Protein AF-A0A7V6VPD9-F1 (afdb_monomer_lite)

Sequence (131 aa):
MDNATSTLTQSYRFTQDGQEFVQVNVFYPDLTLTMTTYMYLEGAEPSDDDILYELYYSVQESKYDSLQRHIEKSFSSLPDGLSQSPAYLQLANGKTERKYSWQSEGVMSEAFQELDAFVTRIATYSSIPSG

pLDDT: mean 75.98, std 13.19, range [31.23, 90.88]

Radius of gyration: 14.71 Å; chains: 1; bounding box: 31×44×37 Å

Foldseek 3Di:
DPPQPWWKWKWAWDDDPNFIKIWIWIQDSQQKIKIWIFGDDPPDDGDPVRTPDIDIFRFDPVLSVVLVVLCCVLPVPADADDPPANIKIWTGRPPDIGIHHDRDPPDPDVSNVVSVVSVVVRRVVRPPDPD

Structure (mmCIF, N/CA/C/O backbone):
data_AF-A0A7V6VPD9-F1
#
_entry.id   AF-A0A7V6VPD9-F1
#
loop_
_atom_site.group_PDB
_atom_site.id
_atom_site.type_symbol
_atom_site.label_atom_id
_atom_site.label_alt_id
_atom_site.label_comp_id
_atom_site.label_asym_id
_atom_site.label_entity_id
_atom_site.label_seq_id
_atom_site.pdbx_PDB_ins_code
_atom_site.Cartn_x
_atom_site.Cartn_y
_atom_site.Cartn_z
_atom_site.occupancy
_atom_site.B_iso_or_equiv
_atom_site.auth_seq_id
_atom_site.auth_comp_id
_atom_site.auth_asym_id
_atom_site.auth_atom_id
_atom_site.pdbx_PDB_model_num
ATOM 1 N N . MET A 1 1 ? -11.912 9.050 19.989 1.00 43.66 1 MET A N 1
ATOM 2 C CA . MET A 1 1 ? -12.082 9.324 18.551 1.00 43.66 1 MET A CA 1
ATOM 3 C C . MET A 1 1 ? -12.746 8.092 17.989 1.00 43.66 1 MET A C 1
ATOM 5 O O . MET A 1 1 ? -12.275 7.011 18.315 1.00 43.66 1 MET A O 1
ATOM 9 N N . ASP A 1 2 ? -13.856 8.232 17.269 1.00 42.62 2 ASP A N 1
ATOM 10 C CA . ASP A 1 2 ? -14.420 7.100 16.535 1.00 42.62 2 ASP A CA 1
ATOM 11 C C . ASP A 1 2 ? -13.363 6.661 15.516 1.00 42.62 2 ASP A C 1
ATOM 13 O O . ASP A 1 2 ? -13.051 7.418 14.595 1.00 42.62 2 ASP A O 1
ATOM 17 N N . ASN A 1 3 ? -12.762 5.486 15.724 1.00 51.31 3 ASN A N 1
ATOM 18 C CA . ASN A 1 3 ? -11.883 4.828 14.756 1.00 51.31 3 ASN A CA 1
ATOM 19 C C . ASN A 1 3 ? -12.763 4.303 13.616 1.00 51.31 3 ASN A C 1
ATOM 21 O O . ASN A 1 3 ? -12.964 3.106 13.456 1.00 51.31 3 ASN A O 1
ATOM 25 N N . ALA A 1 4 ? -13.376 5.207 12.853 1.00 58.38 4 ALA A N 1
ATOM 26 C CA . ALA A 1 4 ? -13.932 4.818 11.572 1.00 58.38 4 ALA A CA 1
ATOM 27 C C . ALA A 1 4 ? -12.753 4.337 10.726 1.00 58.38 4 ALA A C 1
ATOM 29 O O . ALA A 1 4 ? -11.838 5.122 10.464 1.00 58.38 4 ALA A O 1
ATOM 30 N N . THR A 1 5 ? -12.756 3.056 10.360 1.00 68.06 5 THR A N 1
ATOM 31 C CA . THR A 1 5 ? -11.709 2.450 9.542 1.00 68.06 5 THR A CA 1
ATOM 32 C C . THR A 1 5 ? -11.523 3.301 8.290 1.00 68.06 5 THR A C 1
ATOM 34 O O . THR A 1 5 ? -12.446 3.471 7.491 1.00 68.06 5 THR A O 1
ATOM 37 N N . SER A 1 6 ? -10.354 3.919 8.160 1.00 81.06 6 SER A N 1
ATOM 38 C CA . SER A 1 6 ? -10.033 4.785 7.031 1.00 81.06 6 SER A CA 1
ATOM 39 C C . SER A 1 6 ? -9.583 3.975 5.825 1.00 81.06 6 SER A C 1
ATOM 41 O O . SER A 1 6 ? -8.932 2.939 5.962 1.00 81.06 6 SER A O 1
ATOM 43 N N . THR A 1 7 ? -9.847 4.487 4.628 1.00 88.06 7 THR A N 1
ATOM 44 C CA . THR A 1 7 ? -9.118 4.008 3.458 1.00 88.06 7 THR A CA 1
ATOM 45 C C . THR A 1 7 ? -7.671 4.469 3.582 1.00 88.06 7 THR A C 1
ATOM 47 O O . THR A 1 7 ? -7.411 5.658 3.791 1.00 88.06 7 THR A O 1
ATOM 50 N N . LEU A 1 8 ? -6.735 3.532 3.475 1.00 88.75 8 LEU A N 1
ATOM 51 C CA . LEU A 1 8 ? -5.306 3.819 3.431 1.00 88.75 8 LEU A CA 1
ATOM 52 C C . LEU A 1 8 ? -4.754 3.336 2.095 1.00 88.75 8 LEU A C 1
ATOM 54 O O . LEU A 1 8 ? -4.788 2.142 1.818 1.00 88.75 8 LEU A O 1
ATOM 58 N N . THR A 1 9 ? -4.211 4.257 1.308 1.00 89.00 9 THR A N 1
ATOM 59 C CA . THR A 1 9 ? -3.554 3.952 0.036 1.00 89.00 9 THR A CA 1
ATOM 60 C C . THR A 1 9 ? -2.068 4.239 0.166 1.00 89.00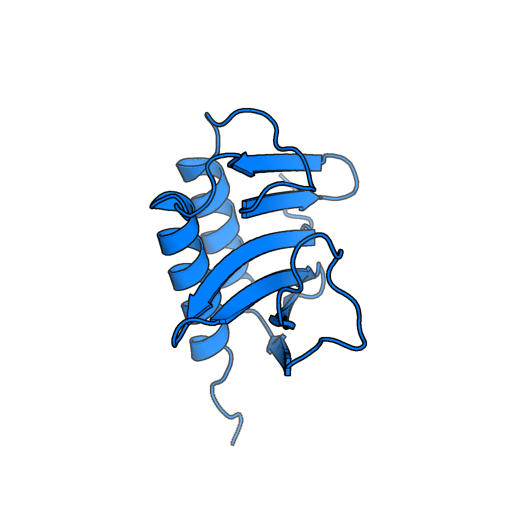 9 THR A C 1
ATOM 62 O O . THR A 1 9 ? -1.683 5.351 0.517 1.00 89.00 9 THR A O 1
ATOM 65 N N . GLN A 1 10 ? -1.224 3.262 -0.134 1.00 86.69 10 GLN A N 1
ATOM 66 C CA . GLN A 1 10 ? 0.218 3.432 -0.273 1.00 86.69 10 GLN A CA 1
ATOM 67 C C . GLN A 1 10 ? 0.596 3.026 -1.692 1.00 86.69 10 GLN A C 1
ATOM 69 O O . GLN A 1 10 ? 0.210 1.956 -2.141 1.00 86.69 10 GLN A O 1
ATOM 74 N N . SER A 1 11 ? 1.376 3.841 -2.388 1.00 86.06 11 SER A N 1
ATOM 75 C CA . SER A 1 11 ? 1.989 3.451 -3.653 1.00 86.06 11 SER A CA 1
ATOM 76 C C . SER A 1 11 ? 3.461 3.810 -3.670 1.00 86.06 11 SER A C 1
ATOM 78 O O . SER A 1 11 ? 3.860 4.815 -3.077 1.00 86.06 11 SER A O 1
ATOM 80 N N . TYR A 1 12 ? 4.276 2.981 -4.307 1.00 83.06 12 TYR A N 1
ATOM 81 C CA . TYR A 1 12 ? 5.698 3.253 -4.457 1.00 83.06 12 TYR A CA 1
ATOM 82 C C . TYR A 1 12 ? 6.278 2.562 -5.687 1.00 83.06 12 TYR A C 1
ATOM 84 O O . TYR A 1 12 ? 5.811 1.502 -6.109 1.00 83.06 12 TYR A O 1
ATOM 92 N N . ARG A 1 13 ? 7.319 3.179 -6.246 1.00 83.62 13 ARG A N 1
ATOM 93 C CA . ARG A 1 13 ? 8.148 2.616 -7.309 1.00 83.62 13 ARG A CA 1
ATOM 94 C C . ARG A 1 13 ? 9.319 1.851 -6.713 1.00 83.62 13 ARG A C 1
ATOM 96 O O . ARG A 1 13 ? 9.960 2.332 -5.778 1.00 83.62 13 A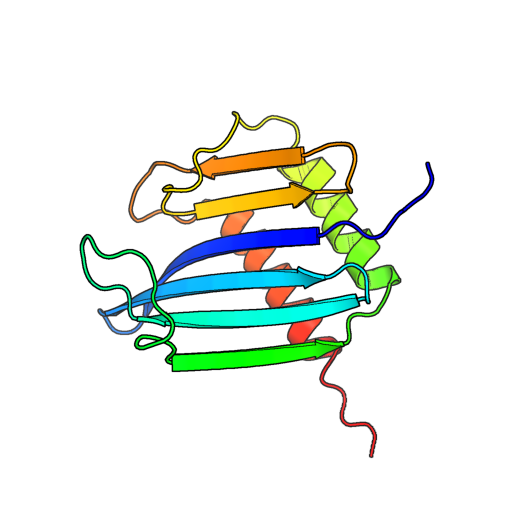RG A O 1
ATOM 103 N N . PHE A 1 14 ? 9.617 0.687 -7.270 1.00 80.75 14 PHE A N 1
ATOM 104 C CA . PHE A 1 14 ? 10.779 -0.107 -6.887 1.00 80.75 14 PHE A CA 1
ATOM 105 C C . PHE A 1 14 ? 11.385 -0.803 -8.104 1.00 80.75 14 PHE A C 1
ATOM 107 O O . PHE A 1 14 ? 10.720 -0.996 -9.120 1.00 80.75 14 PHE A O 1
ATOM 114 N N . THR A 1 15 ? 12.659 -1.177 -7.998 1.00 82.81 15 THR A N 1
ATOM 115 C CA . THR A 1 15 ? 13.382 -1.895 -9.051 1.00 82.81 15 THR A CA 1
ATOM 116 C C . THR A 1 15 ? 13.682 -3.315 -8.590 1.00 82.81 15 THR A C 1
ATOM 118 O O . THR A 1 15 ? 14.232 -3.510 -7.507 1.00 82.81 15 THR A O 1
ATOM 121 N N . GLN A 1 16 ? 13.374 -4.302 -9.425 1.00 79.56 16 GLN A N 1
ATOM 122 C CA . GLN A 1 16 ? 13.719 -5.704 -9.206 1.00 79.56 16 GLN A CA 1
ATOM 123 C C . GLN A 1 16 ? 14.275 -6.291 -10.508 1.00 79.56 16 GLN A C 1
ATOM 125 O O . GLN A 1 16 ? 13.713 -6.083 -11.577 1.00 79.56 16 GLN A O 1
ATOM 130 N N . ASP A 1 17 ? 15.425 -6.967 -10.436 1.00 85.31 17 ASP A N 1
ATOM 131 C CA . ASP A 1 17 ? 16.096 -7.591 -11.592 1.00 85.31 17 ASP A CA 1
ATOM 132 C C . ASP A 1 17 ? 16.321 -6.649 -12.800 1.00 85.31 17 ASP A C 1
ATOM 134 O O . ASP A 1 17 ? 16.326 -7.066 -13.956 1.00 85.31 17 ASP A O 1
ATOM 138 N N . GLY A 1 18 ? 16.532 -5.353 -12.531 1.00 82.88 18 GLY A N 1
ATOM 139 C CA . GLY A 1 18 ? 16.740 -4.324 -13.559 1.00 82.88 18 GLY A CA 1
ATOM 140 C C . GLY A 1 18 ? 15.459 -3.820 -14.233 1.00 82.88 18 GLY A C 1
ATOM 141 O O . GLY A 1 18 ? 15.551 -3.041 -15.178 1.00 82.88 18 GLY A O 1
ATOM 142 N N . GLN A 1 19 ? 14.288 -4.239 -13.753 1.00 84.44 19 GLN A N 1
ATOM 143 C CA . GLN A 1 19 ? 12.978 -3.758 -14.189 1.00 84.44 19 GLN A CA 1
ATOM 144 C C . GLN A 1 19 ? 12.343 -2.886 -13.106 1.00 84.44 19 GLN A C 1
ATOM 146 O O . GLN A 1 19 ? 12.534 -3.130 -11.914 1.00 84.44 19 GLN A O 1
ATOM 151 N N . GLU A 1 20 ? 11.603 -1.862 -13.520 1.00 85.19 20 GLU A N 1
ATOM 152 C CA . GLU A 1 20 ? 10.868 -0.980 -12.618 1.00 85.19 20 GLU A CA 1
ATOM 153 C C . GLU A 1 20 ? 9.408 -1.417 -12.489 1.00 85.19 20 GLU A C 1
ATOM 155 O O . GLU A 1 20 ? 8.758 -1.815 -13.457 1.00 85.19 20 GLU A O 1
ATOM 160 N N . PHE A 1 21 ? 8.884 -1.297 -11.277 1.00 85.94 21 PHE A N 1
ATOM 161 C CA . PHE A 1 21 ? 7.528 -1.682 -10.919 1.00 85.94 21 PHE A CA 1
ATOM 162 C C . PHE A 1 21 ? 6.882 -0.594 -10.073 1.00 85.94 21 PHE A C 1
ATOM 164 O O . PHE A 1 21 ? 7.564 0.186 -9.402 1.00 85.94 21 PHE A O 1
ATOM 171 N N . VAL A 1 22 ? 5.554 -0.584 -10.064 1.00 87.50 22 VAL A N 1
ATOM 172 C CA . VAL A 1 22 ? 4.750 0.196 -9.123 1.00 87.50 22 VAL A CA 1
ATOM 173 C C . VAL A 1 22 ? 3.940 -0.775 -8.285 1.00 87.50 22 VAL A C 1
ATOM 175 O O . VAL A 1 22 ? 3.217 -1.595 -8.840 1.00 87.50 22 VAL A O 1
ATOM 178 N N . GLN A 1 23 ? 4.022 -0.684 -6.961 1.00 87.31 23 GLN A N 1
ATOM 179 C CA . GLN A 1 23 ? 3.074 -1.374 -6.088 1.00 87.31 23 GLN A CA 1
ATOM 180 C C . GLN A 1 23 ? 2.070 -0.378 -5.532 1.00 87.31 23 GLN A C 1
ATOM 182 O O . GLN A 1 23 ? 2.455 0.712 -5.109 1.00 87.31 23 GLN A O 1
ATOM 187 N N . VAL A 1 24 ? 0.797 -0.763 -5.513 1.00 89.06 24 VAL A N 1
ATOM 188 C CA . VAL A 1 24 ? -0.303 -0.023 -4.900 1.00 89.06 24 VAL A CA 1
ATOM 189 C C . VAL A 1 24 ? -0.968 -0.925 -3.864 1.00 89.06 24 VAL A C 1
ATOM 191 O O . VAL A 1 24 ? -1.542 -1.958 -4.191 1.00 89.06 24 VAL A O 1
ATOM 194 N N . ASN A 1 25 ? -0.886 -0.521 -2.602 1.00 89.44 25 ASN A N 1
ATOM 195 C CA . ASN A 1 25 ? -1.515 -1.176 -1.466 1.00 89.44 25 ASN A CA 1
ATOM 196 C C . ASN A 1 25 ? -2.730 -0.346 -1.036 1.00 89.44 25 ASN A C 1
ATOM 198 O O . ASN A 1 25 ? -2.577 0.826 -0.687 1.00 89.44 25 ASN A O 1
ATOM 202 N N . VAL A 1 26 ? -3.920 -0.944 -1.018 1.00 90.44 26 VAL A N 1
ATOM 203 C CA . VAL A 1 26 ? -5.160 -0.294 -0.572 1.00 90.44 26 VAL A CA 1
ATOM 204 C C . VAL A 1 26 ? -5.760 -1.079 0.585 1.00 90.44 26 VAL A C 1
ATOM 206 O O . VAL A 1 26 ? -6.183 -2.220 0.416 1.00 90.44 26 VAL A O 1
ATOM 209 N N . PHE A 1 27 ? -5.821 -0.462 1.762 1.00 89.94 27 PHE A N 1
ATOM 210 C CA . PHE A 1 27 ? -6.620 -0.948 2.882 1.00 89.94 27 PHE A CA 1
ATOM 211 C C . PHE A 1 27 ? -7.995 -0.296 2.834 1.00 89.94 27 PHE A C 1
ATOM 213 O O . PHE A 1 27 ? -8.111 0.930 2.893 1.00 89.94 27 PHE A O 1
ATOM 220 N N . TYR A 1 28 ? -9.028 -1.121 2.768 1.00 89.75 28 TYR A N 1
ATOM 221 C CA . TYR A 1 28 ? -10.417 -0.707 2.747 1.00 89.75 28 TYR A CA 1
ATOM 222 C C . TYR A 1 28 ? -11.020 -0.677 4.160 1.00 89.75 28 TYR A C 1
ATOM 224 O O . TYR A 1 28 ? -10.561 -1.390 5.060 1.00 89.75 28 TYR A O 1
ATOM 232 N N . PRO A 1 29 ? -12.087 0.117 4.374 1.00 87.62 29 PRO A N 1
ATOM 233 C CA . PRO A 1 29 ? -12.771 0.193 5.663 1.00 87.62 29 PRO A CA 1
ATOM 234 C C . PRO A 1 29 ? -13.349 -1.134 6.177 1.00 87.62 29 PRO A C 1
ATOM 236 O O . PRO A 1 29 ? -13.583 -1.280 7.374 1.00 87.62 29 PRO A O 1
ATOM 239 N N . ASP A 1 30 ? -13.580 -2.096 5.284 1.00 88.94 30 ASP A N 1
ATOM 240 C CA . ASP A 1 30 ? -14.050 -3.448 5.603 1.00 88.94 30 ASP A CA 1
ATOM 241 C C . ASP A 1 30 ? -12.924 -4.395 6.062 1.00 88.94 30 ASP A C 1
ATOM 243 O O . ASP A 1 30 ? -13.151 -5.593 6.216 1.00 88.94 30 ASP A O 1
ATOM 247 N N . LEU A 1 31 ? -11.727 -3.848 6.316 1.00 87.94 31 LEU A N 1
ATOM 248 C CA . LEU A 1 31 ? -10.511 -4.566 6.696 1.00 87.94 31 LEU A CA 1
ATOM 249 C C . LEU A 1 31 ? -9.964 -5.487 5.595 1.00 87.94 31 LEU A C 1
ATOM 251 O O . LEU A 1 31 ? -9.244 -6.442 5.885 1.00 87.94 31 LEU A O 1
ATOM 255 N N . THR A 1 32 ? -10.240 -5.187 4.330 1.00 89.44 32 THR A N 1
ATOM 256 C CA . THR A 1 32 ? -9.570 -5.830 3.195 1.00 89.44 32 THR A CA 1
ATOM 257 C C . THR A 1 32 ? -8.316 -5.049 2.804 1.00 89.44 32 THR A C 1
ATOM 259 O O . THR A 1 32 ? -8.368 -3.835 2.636 1.00 89.44 32 THR A O 1
ATOM 262 N N . LEU A 1 33 ? -7.187 -5.733 2.624 1.00 89.44 33 LEU A N 1
ATOM 263 C CA . LEU A 1 33 ? -5.987 -5.205 1.974 1.00 89.44 33 LEU A CA 1
ATOM 264 C C . LEU A 1 33 ? -5.895 -5.779 0.561 1.00 89.44 33 LEU A C 1
ATOM 266 O O . LEU A 1 33 ? -5.855 -6.997 0.399 1.00 89.44 33 LEU A O 1
ATOM 270 N N . THR A 1 34 ? -5.815 -4.905 -0.436 1.00 90.88 34 THR A N 1
ATOM 271 C CA . THR A 1 34 ? -5.438 -5.261 -1.810 1.00 90.88 34 THR A CA 1
ATOM 272 C C . THR A 1 34 ? -4.018 -4.786 -2.080 1.00 90.88 34 THR A C 1
ATOM 274 O O . THR A 1 34 ? -3.688 -3.645 -1.764 1.00 90.88 34 THR A O 1
ATOM 277 N N . MET A 1 35 ? -3.177 -5.656 -2.631 1.00 90.12 35 MET A N 1
ATOM 278 C CA . MET A 1 35 ? -1.828 -5.325 -3.088 1.00 90.12 35 MET A CA 1
ATOM 279 C C . MET A 1 35 ? -1.749 -5.615 -4.582 1.00 90.12 35 MET A C 1
ATOM 281 O O . MET A 1 35 ? -1.809 -6.778 -4.985 1.00 90.12 35 MET A O 1
ATOM 285 N N . THR A 1 36 ? -1.614 -4.565 -5.384 1.00 90.75 36 THR A N 1
ATOM 286 C CA . THR A 1 36 ? -1.530 -4.661 -6.842 1.00 90.75 36 THR A CA 1
ATOM 287 C C . THR A 1 36 ? -0.155 -4.209 -7.302 1.00 90.75 36 THR A C 1
ATOM 289 O O . THR A 1 36 ? 0.294 -3.115 -6.956 1.00 90.75 36 THR A O 1
ATOM 292 N N . THR A 1 37 ? 0.525 -5.047 -8.077 1.00 90.00 37 THR A N 1
ATOM 293 C CA . THR A 1 37 ? 1.836 -4.746 -8.655 1.00 90.00 37 THR A CA 1
ATOM 294 C C . THR A 1 37 ? 1.699 -4.581 -10.159 1.00 90.00 37 THR A C 1
ATOM 296 O O . THR A 1 37 ? 1.254 -5.497 -10.850 1.00 90.00 37 THR A O 1
ATOM 299 N N . TYR A 1 38 ? 2.138 -3.432 -10.655 1.00 90.31 38 TYR A N 1
ATOM 300 C CA . TYR A 1 38 ? 2.158 -3.063 -12.063 1.00 90.31 38 TYR A CA 1
ATOM 301 C C . TYR A 1 38 ? 3.592 -3.051 -12.578 1.00 90.31 38 TYR A C 1
ATOM 303 O O . TYR A 1 38 ? 4.516 -2.649 -11.860 1.00 90.31 38 TYR A O 1
ATOM 311 N N . MET A 1 39 ? 3.779 -3.421 -13.840 1.00 87.31 39 MET A N 1
ATOM 312 C CA . MET A 1 39 ? 5.009 -3.084 -14.552 1.00 87.31 39 MET A CA 1
ATOM 313 C C . MET A 1 39 ? 5.047 -1.568 -14.784 1.00 87.31 39 MET A C 1
ATOM 315 O O . MET A 1 39 ? 4.073 -0.991 -15.263 1.00 87.31 39 MET A O 1
ATOM 319 N N . TYR A 1 40 ? 6.149 -0.900 -14.433 1.00 81.56 40 TYR A N 1
ATOM 320 C CA . TYR A 1 40 ? 6.281 0.525 -14.721 1.00 81.56 40 TYR A CA 1
ATOM 321 C C . TYR A 1 40 ? 6.739 0.715 -16.168 1.00 81.56 40 TYR A C 1
ATOM 323 O O . TYR A 1 40 ? 7.817 0.267 -16.560 1.00 81.56 40 TYR A O 1
ATOM 331 N N . LEU A 1 41 ? 5.916 1.401 -16.957 1.00 76.19 41 LEU A N 1
ATOM 332 C CA . LEU A 1 41 ? 6.267 1.868 -18.292 1.00 76.19 41 LEU A CA 1
ATOM 333 C C . LEU A 1 41 ? 6.590 3.362 -18.199 1.00 76.19 41 LEU A C 1
ATOM 335 O O . LEU A 1 41 ? 5.764 4.154 -17.749 1.00 76.19 41 LEU A O 1
ATOM 339 N N . GLU A 1 42 ? 7.810 3.744 -18.583 1.00 71.75 42 GLU A N 1
ATOM 340 C CA . GLU A 1 42 ? 8.321 5.111 -18.427 1.00 71.75 42 GLU A CA 1
ATOM 341 C C . GLU A 1 42 ? 7.347 6.154 -19.007 1.00 71.75 42 GLU A C 1
ATOM 343 O O . GLU A 1 42 ? 7.043 6.157 -20.201 1.00 71.75 42 GLU A O 1
ATOM 348 N N . GLY A 1 43 ? 6.849 7.048 -18.145 1.00 65.62 43 GLY A N 1
ATOM 349 C CA . GLY A 1 43 ? 5.931 8.124 -18.531 1.00 65.62 43 GLY A CA 1
ATOM 350 C C . GLY A 1 43 ? 4.457 7.722 -18.670 1.00 65.62 43 GLY A C 1
ATOM 351 O O . GLY A 1 43 ? 3.644 8.587 -18.997 1.00 65.62 43 GLY A O 1
ATOM 352 N N . ALA A 1 44 ? 4.095 6.464 -18.399 1.00 67.25 44 ALA A N 1
ATOM 353 C CA . ALA A 1 44 ? 2.710 6.004 -18.344 1.00 67.25 44 ALA A CA 1
ATOM 354 C C . ALA A 1 44 ? 2.197 5.940 -16.895 1.00 67.25 44 ALA A C 1
ATOM 356 O O . ALA A 1 44 ? 2.929 5.588 -15.966 1.00 67.25 44 ALA A O 1
ATOM 357 N N . GLU A 1 45 ? 0.923 6.285 -16.696 1.00 69.50 45 GLU A N 1
ATOM 358 C CA . GLU A 1 45 ? 0.231 5.949 -15.450 1.00 69.50 45 GLU A CA 1
ATOM 359 C C . GLU A 1 45 ? -0.013 4.431 -15.402 1.00 69.50 45 GLU A C 1
ATOM 361 O O . GLU A 1 45 ? -0.265 3.837 -16.453 1.00 69.50 45 GLU A O 1
ATOM 366 N N . PRO A 1 46 ? 0.055 3.794 -14.217 1.00 73.88 46 PRO A N 1
ATOM 367 C CA . PRO A 1 46 ? -0.278 2.381 -14.077 1.00 73.88 46 PRO A CA 1
ATOM 368 C C . PRO A 1 46 ? -1.679 2.099 -14.627 1.00 73.88 46 PRO A C 1
ATOM 370 O O . PRO A 1 46 ? -2.631 2.798 -14.271 1.00 73.88 46 PRO A O 1
ATOM 373 N N . SER A 1 47 ? -1.801 1.084 -15.480 1.00 79.06 47 SER A N 1
ATOM 374 C CA . SER A 1 47 ? -3.072 0.675 -16.075 1.00 79.06 47 SER A CA 1
ATOM 375 C C . SER A 1 47 ? -3.419 -0.767 -15.707 1.00 79.06 47 SER A C 1
ATOM 377 O O . SER A 1 47 ? -2.533 -1.563 -15.395 1.00 79.06 47 SER A O 1
ATOM 379 N N . ASP A 1 48 ? -4.705 -1.119 -15.758 1.00 82.25 48 ASP A N 1
ATOM 380 C CA . ASP A 1 48 ? -5.162 -2.484 -15.459 1.00 82.25 48 ASP A CA 1
ATOM 381 C C . ASP A 1 48 ? -4.570 -3.531 -16.426 1.00 82.25 48 ASP A C 1
ATOM 383 O O . ASP A 1 48 ? -4.419 -4.695 -16.057 1.00 82.25 48 ASP A O 1
ATOM 387 N N . ASP A 1 49 ? -4.168 -3.115 -17.633 1.00 82.44 49 ASP A N 1
ATOM 388 C CA . ASP A 1 49 ? -3.509 -3.976 -18.622 1.00 82.44 49 ASP A CA 1
ATOM 389 C C . ASP A 1 49 ? -2.059 -4.341 -18.224 1.00 82.44 49 ASP A C 1
ATOM 391 O O . ASP A 1 49 ? -1.503 -5.310 -18.743 1.00 82.44 49 ASP A O 1
ATOM 395 N N . ASP A 1 50 ? -1.457 -3.605 -17.280 1.00 85.12 50 ASP A N 1
ATOM 396 C CA . ASP A 1 50 ? -0.070 -3.779 -16.818 1.00 85.12 50 ASP A CA 1
ATOM 397 C C . ASP A 1 50 ? 0.038 -4.523 -15.472 1.00 85.12 50 ASP A C 1
ATOM 399 O O . ASP A 1 50 ? 1.128 -4.606 -14.887 1.00 85.12 50 ASP A O 1
ATOM 403 N N . ILE A 1 51 ? -1.077 -5.052 -14.951 1.00 88.44 51 ILE A N 1
ATOM 404 C CA . ILE A 1 51 ? -1.108 -5.790 -13.682 1.00 88.44 51 ILE A CA 1
ATOM 405 C C . ILE A 1 51 ? -0.337 -7.105 -13.827 1.00 88.44 51 ILE A C 1
ATOM 407 O O . ILE A 1 51 ? -0.677 -7.978 -14.625 1.00 88.44 51 ILE A O 1
ATOM 411 N N . LEU A 1 52 ? 0.680 -7.278 -12.986 1.00 88.44 52 LEU A N 1
ATOM 412 C CA . LEU A 1 52 ? 1.434 -8.525 -12.864 1.00 88.44 52 LEU A CA 1
ATOM 413 C C . LEU A 1 52 ? 0.836 -9.431 -11.793 1.00 88.44 52 LEU A C 1
ATOM 415 O O . LEU A 1 52 ? 0.700 -10.638 -11.991 1.00 88.44 52 LEU A O 1
ATOM 419 N N . TYR A 1 53 ? 0.488 -8.835 -10.653 1.00 83.00 53 TYR A N 1
ATOM 420 C CA . TYR A 1 53 ? -0.080 -9.529 -9.507 1.00 83.00 53 TYR A CA 1
ATOM 421 C C . TYR A 1 53 ? -1.120 -8.649 -8.832 1.00 83.00 53 TYR A C 1
ATOM 423 O O . TYR A 1 53 ? -0.915 -7.448 -8.666 1.00 83.00 53 TYR A O 1
ATOM 431 N N . GLU A 1 54 ? -2.198 -9.277 -8.381 1.00 90.38 54 GLU A N 1
ATOM 432 C CA . GLU A 1 54 ? -3.189 -8.668 -7.506 1.00 90.38 54 GLU A CA 1
ATOM 433 C C . GLU A 1 54 ? -3.516 -9.662 -6.392 1.00 90.38 54 GLU A C 1
ATOM 435 O O . GLU A 1 54 ? -3.870 -10.818 -6.643 1.00 90.38 54 GLU A O 1
ATOM 440 N N . LEU A 1 55 ? -3.314 -9.236 -5.149 1.00 88.06 55 LEU A N 1
ATOM 441 C CA . LEU A 1 55 ? -3.416 -10.083 -3.968 1.00 88.06 55 LEU A CA 1
ATOM 442 C C . LEU A 1 55 ? -4.393 -9.468 -2.972 1.00 88.06 55 LEU A C 1
ATOM 444 O O . LEU A 1 55 ? -4.346 -8.268 -2.711 1.00 88.06 55 LEU A O 1
ATOM 448 N N . TYR A 1 56 ? -5.232 -10.312 -2.374 1.00 89.19 56 TYR A N 1
ATOM 449 C CA . TYR A 1 56 ? -6.264 -9.905 -1.425 1.00 89.19 56 TYR A CA 1
ATOM 450 C C . TYR A 1 56 ? -6.038 -10.570 -0.069 1.00 89.19 56 TYR A C 1
ATOM 452 O O . TYR A 1 56 ? -5.894 -11.791 0.022 1.00 89.19 56 TYR A O 1
ATOM 460 N N . TYR A 1 57 ? -6.055 -9.769 0.993 1.00 85.69 57 TYR A N 1
ATOM 461 C CA . TYR A 1 57 ? -5.828 -10.223 2.360 1.00 85.69 57 TYR A CA 1
ATOM 462 C C . TYR A 1 57 ? -6.885 -9.660 3.305 1.00 85.69 57 TYR A C 1
ATOM 464 O O . TYR A 1 57 ? -7.158 -8.462 3.306 1.00 85.69 57 TYR A O 1
ATOM 472 N N . SER A 1 58 ? -7.436 -10.504 4.176 1.00 86.75 58 SER A N 1
ATOM 473 C CA . SER A 1 58 ? -8.235 -10.035 5.312 1.00 86.75 58 SER A CA 1
ATOM 474 C C . SER A 1 58 ? -7.316 -9.542 6.425 1.00 86.75 58 SER A C 1
ATOM 476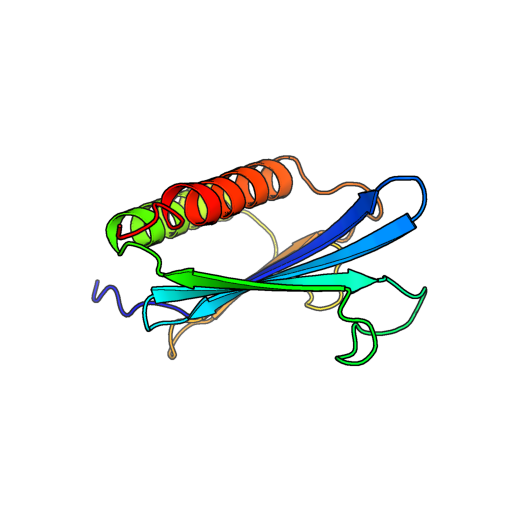 O O . SER A 1 58 ? -6.411 -10.254 6.855 1.00 86.75 58 SER A O 1
ATOM 478 N N . VAL A 1 59 ? -7.539 -8.339 6.934 1.00 84.81 59 VAL A N 1
ATOM 479 C CA . VAL A 1 59 ? -6.694 -7.696 7.943 1.00 84.81 59 VAL A CA 1
ATOM 480 C C . VAL A 1 59 ? -7.380 -7.758 9.301 1.00 84.81 59 VAL A C 1
ATOM 482 O O . VAL A 1 59 ? -8.567 -7.492 9.443 1.00 84.81 59 VAL A O 1
ATOM 485 N N . GLN A 1 60 ? -6.631 -8.106 10.344 1.00 84.75 60 GLN A N 1
ATOM 486 C CA . GLN A 1 60 ? -7.147 -7.994 11.708 1.00 84.75 60 GLN A CA 1
ATOM 487 C C . GLN A 1 60 ? -7.168 -6.521 12.131 1.00 84.75 60 GLN A C 1
ATOM 489 O O . GLN A 1 60 ? -6.160 -5.831 11.981 1.00 84.75 60 GLN A O 1
ATOM 494 N N . GLU A 1 61 ? -8.257 -6.065 12.750 1.00 84.81 61 GLU A N 1
ATOM 495 C CA . GLU A 1 61 ? -8.423 -4.678 13.223 1.00 84.81 61 GLU A CA 1
ATOM 496 C C . GLU A 1 61 ? -7.219 -4.191 14.052 1.00 84.81 61 GLU A C 1
ATOM 498 O O . GLU A 1 61 ? -6.621 -3.161 13.756 1.00 84.81 61 GLU A O 1
ATOM 503 N N . SER A 1 62 ? -6.737 -5.005 14.998 1.00 86.06 62 SER A N 1
ATOM 504 C CA . SER A 1 62 ? -5.564 -4.667 15.825 1.00 86.06 62 SER A CA 1
ATOM 505 C C . SER A 1 62 ? -4.266 -4.426 15.031 1.00 86.06 62 SER A C 1
ATOM 507 O O . SER A 1 62 ? -3.389 -3.664 15.462 1.00 86.06 62 SER A O 1
ATOM 509 N N . LYS A 1 63 ? -4.112 -5.080 13.872 1.00 84.56 63 LYS A N 1
ATOM 510 C CA . LYS A 1 63 ? -2.970 -4.889 12.968 1.00 84.56 63 LYS A CA 1
ATOM 511 C C . LYS A 1 63 ? -3.116 -3.587 12.195 1.00 84.56 63 LYS A C 1
ATOM 513 O O . LYS A 1 63 ? -2.140 -2.843 12.104 1.00 84.56 63 LYS A O 1
ATOM 518 N N . TYR A 1 64 ? -4.328 -3.291 11.732 1.00 83.38 64 TYR A N 1
ATOM 519 C CA . TYR A 1 64 ? -4.659 -2.021 11.098 1.00 83.38 64 TYR A CA 1
ATOM 520 C C . TYR A 1 64 ? -4.442 -0.833 12.054 1.00 83.38 64 TYR A C 1
ATOM 522 O O . TYR A 1 64 ? -3.714 0.101 11.723 1.00 83.38 64 TYR A O 1
ATOM 530 N N . ASP A 1 65 ? -4.921 -0.917 13.296 1.00 83.62 65 ASP A N 1
ATOM 531 C CA . ASP A 1 65 ? -4.690 0.112 14.322 1.00 83.62 65 ASP A CA 1
ATOM 532 C C . ASP A 1 65 ? -3.200 0.336 14.622 1.00 83.62 65 ASP A C 1
ATOM 534 O O . ASP A 1 65 ? -2.755 1.432 14.980 1.00 83.62 65 ASP A O 1
ATOM 538 N N . SER A 1 66 ? -2.398 -0.728 14.550 1.00 84.19 66 SER A N 1
ATOM 539 C CA . SER A 1 66 ? -0.949 -0.639 14.752 1.00 84.19 66 SER A CA 1
ATOM 540 C C . SER A 1 66 ? -0.263 0.061 13.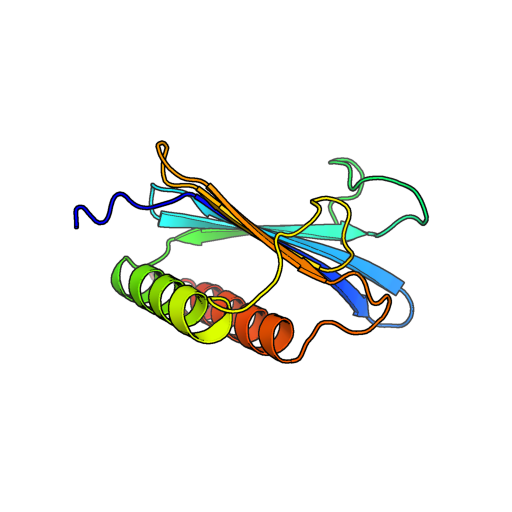577 1.00 84.19 66 SER A C 1
ATOM 542 O O . SER A 1 66 ? 0.634 0.874 13.801 1.00 84.19 66 SER A O 1
ATOM 544 N N . LEU A 1 67 ? -0.719 -0.208 12.350 1.00 83.69 67 LEU A N 1
ATOM 545 C CA . LEU A 1 67 ? -0.268 0.467 11.135 1.00 83.69 67 LEU A CA 1
ATOM 546 C C . LEU A 1 67 ? -0.601 1.961 11.173 1.00 83.69 67 LEU A C 1
ATOM 548 O O . LEU A 1 67 ? 0.287 2.788 10.975 1.00 83.69 67 LEU A O 1
ATOM 552 N N . GLN A 1 68 ? -1.844 2.319 11.500 1.00 81.00 68 GLN A N 1
ATOM 553 C CA . GLN A 1 68 ? -2.266 3.718 11.564 1.00 81.00 68 GLN A CA 1
ATOM 554 C C . GLN A 1 68 ? -1.438 4.513 12.584 1.00 81.00 68 GLN A C 1
ATOM 556 O O . GLN A 1 68 ? -0.930 5.588 12.267 1.00 81.00 68 GLN A O 1
ATOM 561 N N . ARG A 1 69 ? -1.207 3.956 13.782 1.00 83.62 69 ARG A N 1
ATOM 562 C CA . ARG A 1 69 ? -0.345 4.586 14.798 1.00 83.62 69 ARG A CA 1
ATOM 563 C C . ARG A 1 69 ? 1.102 4.742 14.335 1.00 83.62 69 ARG A C 1
ATOM 565 O O . ARG A 1 69 ? 1.735 5.746 14.659 1.00 83.62 69 ARG A O 1
ATOM 572 N N . HIS A 1 70 ? 1.638 3.763 13.603 1.00 83.62 70 HIS A N 1
ATOM 573 C CA . HIS A 1 70 ? 2.971 3.880 13.015 1.00 83.62 70 HIS A CA 1
ATOM 574 C C . HIS A 1 70 ? 3.016 5.029 12.000 1.00 83.62 70 HIS A C 1
ATOM 576 O O . HIS A 1 70 ? 3.917 5.859 12.078 1.00 83.62 70 HIS A O 1
ATOM 582 N N . ILE A 1 71 ? 2.018 5.138 11.118 1.00 80.38 71 ILE A N 1
ATOM 583 C CA . ILE A 1 71 ? 1.927 6.225 10.135 1.00 80.38 71 ILE A CA 1
ATOM 584 C C . ILE A 1 71 ? 1.849 7.587 10.828 1.00 80.38 71 ILE A C 1
ATOM 586 O O . ILE A 1 71 ? 2.634 8.482 10.532 1.00 80.38 71 ILE A O 1
ATOM 590 N N . GLU A 1 72 ? 0.951 7.747 11.799 1.00 78.94 72 GLU A N 1
ATOM 591 C CA . GLU A 1 72 ? 0.806 9.002 12.544 1.00 78.94 72 GLU A CA 1
ATOM 592 C C . GLU A 1 72 ? 2.112 9.412 13.239 1.00 78.94 72 GLU A C 1
ATOM 594 O O . GLU A 1 72 ? 2.463 10.592 13.265 1.00 78.94 72 GLU A O 1
ATOM 599 N N . LYS A 1 73 ? 2.872 8.445 13.761 1.00 81.00 73 LYS A N 1
ATOM 600 C CA . LYS A 1 73 ? 4.167 8.706 14.391 1.00 81.00 73 LYS A CA 1
ATOM 601 C C . LYS A 1 73 ? 5.245 9.077 13.369 1.00 81.00 73 LYS A C 1
ATOM 603 O O . LYS A 1 73 ? 5.939 10.068 13.573 1.00 81.00 73 LYS A O 1
ATOM 608 N N . SER A 1 74 ? 5.398 8.285 12.311 1.00 75.94 74 SER A N 1
ATOM 609 C CA . SER A 1 74 ? 6.517 8.386 11.366 1.00 75.94 74 SER A CA 1
ATOM 610 C C . SER A 1 74 ? 6.325 9.482 10.310 1.00 75.94 74 SER A C 1
ATOM 612 O O . SER A 1 74 ? 7.309 9.988 9.781 1.00 75.94 74 SER A O 1
ATOM 614 N N . PHE A 1 75 ? 5.079 9.877 10.020 1.00 73.06 75 PHE A N 1
ATOM 615 C CA . PHE A 1 75 ? 4.748 10.760 8.893 1.00 73.06 75 PHE A CA 1
ATOM 616 C C . PHE A 1 75 ? 4.129 12.108 9.311 1.00 73.06 75 PHE A C 1
ATOM 618 O O . PHE A 1 75 ? 3.853 12.945 8.457 1.00 73.06 75 PHE A O 1
ATOM 625 N N . SER A 1 76 ? 3.936 12.375 10.609 1.00 67.81 76 SER A N 1
ATOM 626 C CA . SER A 1 76 ? 3.285 13.611 11.099 1.00 67.81 76 SER A CA 1
ATOM 627 C C . SER A 1 76 ? 4.006 14.922 10.766 1.00 67.81 76 SER A C 1
ATOM 629 O O . SER A 1 76 ? 3.374 15.975 10.802 1.00 67.81 76 SER A O 1
ATOM 631 N N . SER A 1 77 ? 5.303 14.883 10.459 1.00 62.12 77 SER A N 1
ATOM 632 C CA . SER A 1 77 ? 6.135 16.062 10.177 1.00 62.12 77 SER A CA 1
ATOM 633 C C . SER A 1 77 ? 6.422 16.285 8.691 1.00 62.12 77 SER A C 1
ATOM 635 O O . SER A 1 77 ? 7.197 17.178 8.345 1.00 62.12 77 SER A O 1
ATOM 637 N N . LEU A 1 78 ? 5.852 15.462 7.814 1.00 62.00 78 LEU A N 1
ATOM 638 C CA . LEU A 1 78 ? 6.182 15.480 6.396 1.00 62.00 78 LEU A CA 1
ATOM 639 C C . LEU A 1 78 ? 5.356 16.510 5.626 1.00 62.00 78 LEU A C 1
ATOM 641 O O . LEU A 1 78 ? 4.220 16.793 6.009 1.00 62.00 78 LEU A O 1
ATOM 645 N N . PRO A 1 79 ? 5.917 17.061 4.537 1.00 57.28 79 PRO A N 1
ATOM 646 C CA . PRO A 1 79 ? 5.183 17.961 3.664 1.00 57.28 79 PRO A CA 1
ATOM 647 C C . PRO A 1 79 ? 4.021 17.241 2.971 1.00 57.28 79 PRO A C 1
ATOM 649 O O . PRO A 1 79 ? 4.057 16.024 2.761 1.00 57.28 79 PRO A O 1
ATOM 652 N N . ASP A 1 80 ? 3.016 18.022 2.578 1.00 67.38 80 ASP A N 1
ATOM 653 C CA . ASP A 1 80 ? 1.896 17.527 1.784 1.00 67.38 80 ASP A CA 1
ATOM 654 C C . ASP A 1 80 ? 2.394 16.898 0.482 1.00 67.38 80 ASP A C 1
ATOM 656 O O . ASP A 1 80 ? 3.210 17.463 -0.253 1.00 67.38 80 ASP A O 1
ATOM 660 N N . GLY A 1 81 ? 1.880 15.705 0.204 1.00 62.22 81 GLY A N 1
ATOM 661 C CA . GLY A 1 81 ? 2.282 14.921 -0.948 1.00 62.22 81 GLY A CA 1
ATOM 662 C C . GLY A 1 81 ? 1.536 15.235 -2.247 1.00 62.22 81 GLY A C 1
ATOM 663 O O . GLY A 1 81 ? 0.320 15.421 -2.243 1.00 62.22 81 GLY A O 1
ATOM 664 N N . LEU A 1 82 ? 2.241 15.175 -3.381 1.00 66.12 82 LEU A N 1
ATOM 665 C CA . LEU A 1 82 ? 1.656 15.074 -4.725 1.00 66.12 82 LEU A CA 1
ATOM 666 C C . LEU A 1 82 ? 1.403 13.604 -5.094 1.00 66.12 82 LEU A C 1
ATOM 668 O O . LEU A 1 82 ? 2.293 12.768 -4.940 1.00 66.12 82 LEU A O 1
ATOM 672 N N . SER A 1 83 ? 0.229 13.295 -5.651 1.00 64.88 83 SER A N 1
ATOM 673 C CA . SER A 1 83 ? -0.169 11.929 -6.038 1.00 64.88 83 SER A CA 1
ATOM 674 C C . SER A 1 83 ? 0.682 11.303 -7.147 1.00 64.88 83 SER A C 1
ATOM 676 O O . SER A 1 83 ? 0.746 10.087 -7.238 1.00 64.88 83 SER A O 1
ATOM 678 N N . GLN A 1 84 ? 1.361 12.110 -7.966 1.00 66.19 84 GLN A N 1
ATOM 679 C CA . GLN A 1 84 ? 2.229 11.637 -9.059 1.00 66.19 84 GLN A CA 1
ATOM 680 C C . GLN A 1 84 ? 3.648 11.266 -8.600 1.00 66.19 84 GLN A C 1
ATOM 682 O O . GLN A 1 84 ? 4.528 10.996 -9.415 1.00 66.19 84 GLN A O 1
ATOM 687 N N . SER A 1 85 ? 3.904 11.313 -7.296 1.00 73.69 85 SER A N 1
ATOM 688 C CA . SER A 1 85 ? 5.242 11.088 -6.762 1.00 73.69 85 SER A CA 1
ATOM 689 C C . SER A 1 85 ? 5.653 9.613 -6.859 1.00 73.69 85 SER A C 1
ATOM 691 O O . SER A 1 85 ? 4.797 8.743 -6.701 1.00 73.69 85 SER A O 1
ATOM 693 N N . PRO A 1 86 ? 6.959 9.313 -7.006 1.00 74.81 86 PRO A N 1
ATOM 694 C CA . PRO A 1 86 ? 7.487 7.948 -6.956 1.00 74.81 86 PRO A CA 1
ATOM 695 C C . PRO A 1 86 ? 7.099 7.154 -5.704 1.00 74.81 86 PRO A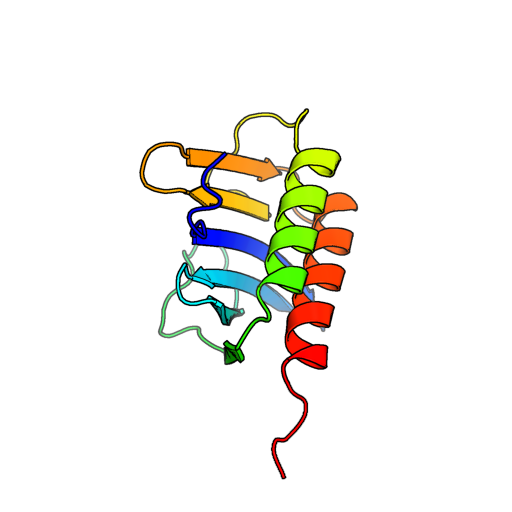 C 1
ATOM 697 O O . PRO A 1 86 ? 7.082 5.930 -5.749 1.00 74.81 86 PRO A O 1
ATOM 700 N N . ALA A 1 87 ? 6.798 7.830 -4.596 1.00 80.44 87 ALA A N 1
ATOM 701 C CA . ALA A 1 87 ? 6.211 7.235 -3.404 1.00 80.44 87 ALA A CA 1
ATOM 702 C C . ALA A 1 87 ? 5.112 8.154 -2.853 1.00 80.44 87 ALA A C 1
ATOM 704 O O . ALA A 1 87 ? 5.329 9.361 -2.694 1.00 80.44 87 ALA A O 1
ATOM 705 N N . TYR A 1 88 ? 3.942 7.585 -2.566 1.00 82.62 88 TYR A N 1
ATOM 706 C CA . TYR A 1 88 ? 2.737 8.292 -2.138 1.00 82.62 88 TYR A CA 1
ATOM 707 C C . TYR A 1 88 ? 1.975 7.502 -1.067 1.00 82.62 88 TYR A C 1
ATOM 709 O O . TYR A 1 88 ? 1.836 6.286 -1.157 1.00 82.62 88 TYR A O 1
ATOM 717 N N . LEU A 1 89 ? 1.485 8.198 -0.042 1.00 85.88 89 LEU A N 1
ATOM 718 C CA . LEU A 1 89 ? 0.697 7.647 1.056 1.00 85.88 89 LEU A CA 1
ATOM 719 C C . LEU A 1 89 ? -0.511 8.549 1.310 1.00 85.88 89 LEU A C 1
ATOM 721 O O . LEU A 1 89 ? -0.365 9.763 1.447 1.00 85.88 89 LEU A O 1
ATOM 725 N N . GLN A 1 90 ? -1.693 7.961 1.426 1.00 87.06 90 GLN A N 1
ATOM 726 C CA . GLN A 1 90 ? -2.954 8.658 1.632 1.00 87.06 90 GLN A CA 1
ATOM 727 C C . GLN A 1 90 ? -3.761 7.982 2.729 1.00 87.06 90 GLN A C 1
ATOM 729 O O . GLN A 1 90 ? -3.993 6.780 2.670 1.00 87.06 90 GLN A O 1
ATOM 734 N N . LEU A 1 91 ? -4.250 8.766 3.686 1.00 86.38 91 LEU A N 1
ATOM 735 C CA . LEU A 1 91 ? -5.203 8.317 4.696 1.00 86.38 91 LEU A CA 1
ATOM 736 C C . LEU A 1 91 ? -6.495 9.127 4.555 1.00 86.38 91 LEU A C 1
ATOM 738 O O . LEU A 1 91 ? -6.470 10.349 4.714 1.00 86.38 91 LEU A O 1
ATOM 742 N N . ALA A 1 92 ? -7.614 8.464 4.263 1.00 85.19 92 ALA A N 1
ATOM 743 C CA . ALA A 1 92 ? -8.914 9.094 4.044 1.00 85.19 92 ALA A CA 1
ATOM 744 C C . ALA A 1 92 ? -9.992 8.475 4.948 1.00 85.19 92 ALA A C 1
ATOM 746 O O . ALA A 1 92 ? -10.284 7.286 4.860 1.00 85.19 92 ALA A O 1
ATOM 747 N N . ASN A 1 93 ? -10.625 9.283 5.806 1.00 77.06 93 ASN A N 1
ATOM 748 C CA . ASN A 1 93 ? -11.664 8.828 6.751 1.00 77.06 93 ASN A CA 1
ATOM 749 C C . ASN A 1 93 ? -13.053 9.442 6.473 1.00 77.06 93 ASN A C 1
ATOM 751 O O . ASN A 1 93 ? -13.827 9.723 7.389 1.00 77.06 93 ASN A O 1
ATOM 755 N N . GLY A 1 94 ? -13.358 9.724 5.203 1.00 68.62 94 GLY A N 1
ATOM 756 C CA . GLY A 1 94 ? -14.626 10.315 4.748 1.00 68.62 94 GLY A CA 1
ATOM 757 C C . GLY A 1 94 ? -14.828 11.800 5.090 1.00 68.62 94 GLY A C 1
ATOM 758 O O . GLY A 1 94 ? -15.561 12.484 4.382 1.00 68.62 94 GLY A O 1
ATOM 759 N N . LYS A 1 95 ? -14.176 12.327 6.136 1.00 66.62 95 LYS A N 1
ATOM 760 C CA . LYS A 1 95 ? -14.245 13.750 6.541 1.00 66.62 95 LYS A CA 1
ATOM 761 C C . LYS A 1 95 ? -12.911 14.479 6.435 1.00 66.62 95 LYS A C 1
ATOM 763 O O . LYS A 1 95 ? -12.888 15.695 6.275 1.00 66.62 95 LYS A O 1
ATOM 768 N N . THR A 1 96 ? -11.811 13.750 6.568 1.00 72.38 96 THR A N 1
ATOM 769 C CA . THR A 1 96 ? -10.450 14.276 6.497 1.00 72.38 96 THR A CA 1
ATOM 770 C C . THR A 1 96 ? -9.605 13.391 5.596 1.00 72.38 96 THR A C 1
ATOM 772 O O . THR A 1 96 ? -9.780 12.170 5.554 1.00 72.38 96 THR A O 1
ATOM 775 N N . GLU A 1 97 ? -8.700 14.032 4.869 1.00 79.62 97 GLU A N 1
ATOM 776 C CA . GLU A 1 97 ? -7.752 13.400 3.964 1.00 79.62 97 GLU A CA 1
ATOM 777 C C . GLU A 1 97 ? -6.352 13.914 4.311 1.00 79.62 97 GLU A C 1
ATOM 779 O O . GLU A 1 97 ? -6.160 15.117 4.496 1.00 79.62 97 GLU A O 1
ATOM 784 N N . ARG A 1 98 ? -5.382 13.006 4.434 1.00 80.25 98 ARG A N 1
ATOM 785 C CA . ARG A 1 98 ? -3.962 13.328 4.624 1.00 80.25 98 ARG A CA 1
ATOM 786 C C . ARG A 1 98 ? -3.146 12.672 3.523 1.00 80.25 98 ARG A C 1
ATOM 788 O O . ARG A 1 98 ? -3.383 11.503 3.228 1.00 80.25 98 ARG A O 1
ATOM 795 N N . LYS A 1 99 ? -2.207 13.415 2.933 1.00 81.56 99 LYS A N 1
ATOM 796 C CA . LYS A 1 99 ? -1.368 12.974 1.810 1.00 81.56 99 LYS A CA 1
ATOM 797 C C . LYS A 1 99 ? 0.098 13.210 2.122 1.00 81.56 99 LYS A C 1
ATOM 799 O O . LYS A 1 99 ? 0.466 14.311 2.511 1.00 81.56 99 LYS A O 1
ATOM 804 N N . TYR A 1 100 ? 0.925 12.214 1.858 1.00 79.50 100 TYR A N 1
ATOM 805 C CA . TYR A 1 100 ? 2.374 12.279 2.002 1.00 79.50 100 TYR A CA 1
ATOM 806 C C . TYR A 1 100 ? 3.008 11.797 0.706 1.00 79.50 100 TYR A C 1
ATOM 808 O O . TYR A 1 100 ? 2.531 10.829 0.113 1.00 79.50 100 TYR A O 1
ATOM 816 N N . SER A 1 101 ? 4.061 12.460 0.238 1.00 74.69 101 SER A N 1
ATOM 817 C CA . SER A 1 101 ? 4.760 12.006 -0.960 1.00 74.69 101 SER A CA 1
ATOM 818 C C . SER A 1 101 ? 6.233 12.381 -0.965 1.00 74.69 101 SER A C 1
ATOM 820 O O . SER A 1 101 ? 6.650 13.335 -0.310 1.00 74.69 101 SER A O 1
ATOM 822 N N . TRP A 1 102 ? 7.021 11.619 -1.721 1.00 71.88 102 TRP A N 1
ATOM 823 C CA . TRP A 1 102 ? 8.451 11.851 -1.899 1.00 71.88 102 TRP A CA 1
ATOM 824 C C . TRP A 1 102 ? 8.800 12.020 -3.365 1.00 71.88 102 TRP A C 1
ATOM 826 O O . TRP A 1 102 ? 8.493 11.155 -4.178 1.00 71.88 102 TRP A O 1
ATOM 836 N N . GLN A 1 103 ? 9.476 13.124 -3.681 1.00 64.81 103 GLN A N 1
ATOM 837 C CA . GLN A 1 103 ? 9.811 13.494 -5.057 1.00 64.81 103 GLN A CA 1
ATOM 838 C C . GLN A 1 103 ? 11.207 13.052 -5.512 1.00 64.81 103 GLN A C 1
ATOM 840 O O . GLN A 1 103 ? 11.516 13.199 -6.689 1.00 64.81 103 GLN A O 1
ATOM 845 N N . SER A 1 104 ? 12.067 12.528 -4.628 1.00 59.69 104 SER A N 1
ATOM 846 C CA . SER A 1 104 ? 13.379 12.034 -5.062 1.00 59.69 104 SER A CA 1
ATOM 847 C C . SER A 1 104 ? 13.229 10.689 -5.768 1.00 59.69 104 SER A C 1
ATOM 849 O O . SER A 1 104 ? 12.903 9.684 -5.133 1.00 59.69 104 SER A O 1
ATOM 851 N N . GLU A 1 105 ? 13.482 10.676 -7.073 1.00 53.56 105 GLU A N 1
ATOM 852 C CA . GLU A 1 105 ? 13.561 9.455 -7.873 1.00 53.56 105 GLU A CA 1
ATOM 853 C C . GLU A 1 105 ? 14.607 8.484 -7.299 1.00 53.56 105 GLU A C 1
ATOM 855 O O . GLU A 1 105 ? 15.651 8.895 -6.789 1.00 53.56 105 GLU A O 1
ATOM 860 N N . GLY A 1 106 ? 14.311 7.184 -7.353 1.00 50.44 106 GLY A N 1
ATOM 861 C CA . GLY A 1 106 ? 15.260 6.121 -7.007 1.00 50.44 106 GLY A CA 1
ATOM 862 C C . GLY A 1 106 ? 15.542 5.908 -5.516 1.00 50.44 106 GLY A C 1
ATOM 863 O O . GLY A 1 106 ? 16.280 4.986 -5.176 1.00 50.44 106 GLY A O 1
ATOM 864 N N . VAL A 1 107 ? 14.955 6.697 -4.609 1.00 51.62 107 VAL A N 1
ATOM 865 C CA . VAL A 1 107 ? 15.092 6.487 -3.160 1.00 51.62 107 VAL A CA 1
ATOM 866 C C . VAL A 1 107 ? 13.709 6.382 -2.538 1.00 51.62 107 VAL A C 1
ATOM 868 O O . VAL A 1 107 ? 13.106 7.376 -2.134 1.00 51.62 107 VAL A O 1
ATOM 871 N N . MET A 1 108 ? 13.209 5.150 -2.428 1.00 58.34 108 MET A N 1
ATOM 872 C CA . MET A 1 108 ? 12.172 4.843 -1.448 1.00 58.34 108 MET A CA 1
ATOM 873 C C . MET A 1 108 ? 12.748 5.229 -0.086 1.00 58.34 108 MET A C 1
ATOM 875 O O . MET A 1 108 ? 13.742 4.638 0.341 1.00 58.34 108 MET A O 1
ATOM 879 N N . SER A 1 109 ? 12.203 6.278 0.539 1.00 65.25 109 SER A N 1
ATOM 880 C CA . SER A 1 109 ? 12.709 6.749 1.829 1.00 65.25 109 SER A CA 1
ATOM 881 C C . SER A 1 109 ? 12.708 5.590 2.828 1.00 65.25 109 SER A C 1
ATOM 883 O O . SER A 1 109 ? 11.860 4.700 2.738 1.00 65.25 109 SER A O 1
ATOM 885 N N . GLU A 1 110 ? 13.640 5.579 3.786 1.00 67.31 110 GLU A N 1
ATOM 886 C CA . GLU A 1 110 ? 13.688 4.534 4.826 1.00 67.31 110 GLU A CA 1
ATOM 887 C C . GLU A 1 110 ? 12.311 4.351 5.494 1.00 67.31 110 GLU A C 1
ATOM 889 O O . GLU A 1 110 ? 11.875 3.230 5.726 1.00 67.31 110 GLU A O 1
ATOM 894 N N . ALA A 1 111 ? 11.556 5.443 5.667 1.00 65.81 111 ALA A N 1
ATOM 895 C CA . ALA A 1 111 ? 10.186 5.420 6.173 1.00 65.81 111 ALA A CA 1
ATOM 896 C C . ALA A 1 111 ? 9.204 4.626 5.285 1.00 65.81 111 ALA A C 1
ATOM 898 O O . ALA A 1 111 ? 8.342 3.923 5.806 1.00 65.81 111 ALA A O 1
ATOM 899 N N . PHE A 1 112 ? 9.315 4.706 3.954 1.00 71.94 112 PHE A N 1
ATOM 900 C CA . PHE A 1 112 ? 8.494 3.899 3.044 1.00 71.94 112 PHE A CA 1
ATOM 901 C C . PHE A 1 112 ? 8.935 2.434 3.010 1.00 71.94 112 PHE A C 1
ATOM 903 O O . PHE A 1 112 ? 8.074 1.567 2.905 1.00 71.94 112 PHE A O 1
ATOM 910 N N . GLN A 1 113 ? 10.236 2.152 3.139 1.00 73.12 113 GLN A N 1
ATOM 911 C CA . GLN A 1 113 ? 10.751 0.780 3.268 1.00 73.12 113 GLN A CA 1
ATOM 912 C C . GLN A 1 113 ? 10.248 0.113 4.549 1.00 73.12 113 GLN A C 1
ATOM 914 O O . GLN A 1 113 ? 9.786 -1.027 4.523 1.00 73.12 113 GLN A O 1
ATO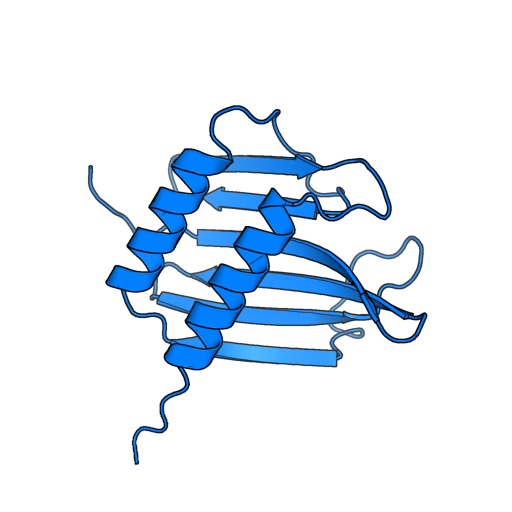M 919 N N . GLU A 1 114 ? 10.274 0.834 5.669 1.00 73.31 114 GLU A N 1
ATOM 920 C CA . GLU A 1 114 ? 9.704 0.358 6.928 1.00 73.31 114 GLU A CA 1
ATOM 921 C C . GLU A 1 114 ? 8.190 0.146 6.826 1.00 73.31 114 GLU A C 1
ATOM 923 O O . GLU A 1 114 ? 7.678 -0.864 7.319 1.00 73.31 114 GLU A O 1
ATOM 928 N N . LEU A 1 115 ? 7.479 1.064 6.160 1.00 76.75 115 LEU A N 1
ATOM 929 C CA . LEU A 1 115 ? 6.041 0.954 5.938 1.00 76.75 115 LEU A CA 1
ATOM 930 C C . LEU A 1 115 ? 5.697 -0.256 5.062 1.00 76.75 115 LEU A C 1
ATOM 932 O O . LEU A 1 115 ? 4.815 -1.028 5.427 1.00 76.75 115 LEU A O 1
ATOM 936 N N . ASP A 1 116 ? 6.419 -0.466 3.962 1.00 76.69 116 ASP A N 1
ATOM 937 C CA . ASP A 1 116 ? 6.251 -1.629 3.090 1.00 76.69 116 ASP A CA 1
ATOM 938 C C . ASP A 1 116 ? 6.541 -2.948 3.824 1.00 76.69 116 ASP A C 1
ATOM 940 O O . ASP A 1 116 ? 5.734 -3.879 3.798 1.00 76.69 116 ASP A O 1
ATOM 944 N N . ALA A 1 117 ? 7.624 -3.013 4.602 1.00 78.62 117 ALA A N 1
ATOM 945 C CA . ALA A 1 117 ? 7.909 -4.178 5.434 1.00 78.62 117 ALA A CA 1
ATOM 946 C C . ALA A 1 117 ? 6.786 -4.447 6.455 1.00 78.62 117 ALA A C 1
ATOM 948 O O . ALA A 1 117 ? 6.484 -5.603 6.766 1.00 78.62 117 ALA A O 1
ATOM 949 N N . PHE A 1 118 ? 6.151 -3.399 6.988 1.00 73.75 118 PHE A N 1
ATOM 950 C CA . PHE A 1 118 ? 5.013 -3.531 7.895 1.00 73.75 118 PHE A CA 1
ATOM 951 C C . PHE A 1 118 ? 3.754 -4.023 7.167 1.00 73.75 118 PHE A C 1
ATOM 953 O O . PHE A 1 118 ? 3.096 -4.936 7.668 1.00 73.75 118 PHE A O 1
ATOM 960 N N . VAL A 1 119 ? 3.445 -3.477 5.986 1.00 80.19 119 VAL A N 1
ATOM 961 C CA . VAL A 1 119 ? 2.317 -3.909 5.141 1.00 80.19 119 VAL A CA 1
ATOM 962 C C . VAL A 1 119 ? 2.494 -5.360 4.704 1.00 80.19 119 VAL A C 1
ATOM 964 O O . VAL A 1 119 ? 1.591 -6.171 4.904 1.00 80.19 119 VAL A O 1
ATOM 967 N N . THR A 1 120 ? 3.685 -5.727 4.235 1.00 76.50 120 THR A N 1
ATOM 968 C CA . THR A 1 120 ? 4.034 -7.104 3.874 1.00 76.50 120 THR A CA 1
ATOM 969 C C . THR A 1 120 ? 3.851 -8.047 5.062 1.00 76.50 120 THR A C 1
ATOM 971 O O . THR A 1 120 ? 3.241 -9.103 4.924 1.00 76.50 120 THR A O 1
ATOM 974 N N . ARG A 1 121 ? 4.287 -7.662 6.271 1.00 77.44 121 ARG A N 1
ATOM 975 C CA . ARG A 1 121 ? 4.029 -8.462 7.482 1.00 77.44 121 ARG A CA 1
ATOM 976 C C . ARG A 1 121 ? 2.536 -8.627 7.747 1.00 77.44 121 ARG A C 1
ATOM 978 O O . ARG A 1 121 ? 2.123 -9.728 8.100 1.00 77.44 121 ARG A O 1
ATOM 985 N N . ILE A 1 122 ? 1.731 -7.573 7.606 1.00 74.06 122 ILE A N 1
ATOM 986 C CA . ILE A 1 122 ? 0.274 -7.688 7.753 1.00 74.06 122 ILE A CA 1
ATOM 987 C C . ILE A 1 122 ? -0.261 -8.725 6.762 1.00 74.06 122 ILE A C 1
ATOM 989 O O . ILE A 1 122 ? -0.936 -9.652 7.196 1.00 74.06 122 ILE A O 1
ATOM 993 N N . ALA A 1 123 ? 0.124 -8.642 5.489 1.00 69.69 123 ALA A N 1
ATOM 994 C CA . ALA A 1 123 ? -0.279 -9.597 4.461 1.00 69.69 123 ALA A CA 1
ATOM 995 C C . ALA A 1 123 ? 0.143 -11.047 4.790 1.00 69.69 123 ALA A C 1
ATOM 997 O O . ALA A 1 123 ? -0.698 -11.945 4.797 1.00 69.69 123 ALA A O 1
ATOM 998 N N . THR A 1 124 ? 1.409 -11.287 5.159 1.00 66.44 124 THR A N 1
ATOM 999 C CA . THR A 1 124 ? 1.930 -12.640 5.451 1.00 66.44 124 THR A CA 1
ATOM 1000 C C . THR A 1 124 ? 1.327 -13.273 6.713 1.00 66.44 124 THR A C 1
ATOM 1002 O O . THR A 1 124 ? 1.153 -14.490 6.778 1.00 66.44 124 THR A O 1
ATOM 1005 N N . TYR A 1 125 ? 0.997 -12.483 7.740 1.00 58.56 125 TYR A N 1
ATOM 1006 C CA . TYR A 1 125 ? 0.362 -13.006 8.961 1.00 58.56 125 TYR A CA 1
ATOM 1007 C C . TYR A 1 125 ? -1.164 -13.107 8.855 1.00 58.56 125 TYR A C 1
ATOM 1009 O O . TYR A 1 125 ? -1.780 -13.837 9.631 1.00 58.56 125 TYR A O 1
ATOM 1017 N N . SER A 1 126 ? -1.766 -12.410 7.893 1.00 54.19 126 SER A N 1
ATOM 1018 C CA . SER A 1 126 ? -3.165 -12.576 7.502 1.00 54.19 126 SER A CA 1
ATOM 1019 C C . SER A 1 126 ? -3.405 -13.835 6.661 1.00 54.19 126 SER A C 1
ATOM 1021 O O . SER A 1 126 ? -4.521 -14.343 6.637 1.00 54.19 126 SER A O 1
ATOM 1023 N N . SER A 1 127 ? -2.366 -14.382 6.023 1.00 46.47 127 SER A N 1
ATOM 1024 C CA . SER A 1 127 ? -2.425 -15.599 5.203 1.00 46.47 127 SER A CA 1
ATOM 1025 C C . SER A 1 127 ? -2.241 -16.913 5.979 1.00 46.47 127 SER A C 1
ATOM 1027 O O . SER A 1 127 ? -1.744 -17.885 5.414 1.00 46.47 127 SER A O 1
ATOM 1029 N N . ILE A 1 128 ? -2.627 -16.990 7.261 1.00 43.09 128 ILE A N 1
ATOM 1030 C CA . ILE A 1 128 ? -2.731 -18.304 7.921 1.00 43.09 128 ILE A CA 1
ATOM 1031 C C . ILE A 1 128 ? -3.853 -19.075 7.206 1.00 43.09 128 ILE A C 1
ATOM 1033 O O . ILE A 1 128 ? -4.991 -18.598 7.219 1.00 43.09 128 ILE A O 1
ATOM 1037 N N . PRO A 1 129 ? -3.580 -20.242 6.591 1.00 37.78 129 PRO A N 1
ATOM 1038 C CA . PRO A 1 129 ? -4.631 -21.060 6.012 1.00 37.78 129 PRO A CA 1
ATOM 1039 C C . PRO A 1 129 ? -5.611 -21.424 7.123 1.00 37.78 129 PRO A C 1
ATOM 1041 O O . PRO A 1 129 ? -5.227 -21.974 8.157 1.00 37.78 129 PRO A O 1
ATOM 1044 N N . SER A 1 130 ? -6.884 -21.101 6.929 1.00 37.19 130 SER A N 1
ATOM 1045 C CA . SER A 1 130 ? -7.948 -21.730 7.698 1.00 37.19 130 SER A CA 1
ATOM 1046 C C . SER A 1 130 ? -8.129 -23.147 7.151 1.00 37.19 130 SER A C 1
ATOM 1048 O O . SER A 1 130 ? -8.934 -23.367 6.252 1.00 37.19 130 SER A O 1
ATOM 1050 N N . GLY A 1 131 ? -7.345 -24.099 7.666 1.00 31.23 131 GLY A N 1
ATOM 1051 C CA . GLY A 1 131 ? -7.486 -25.526 7.349 1.00 31.23 131 GLY A CA 1
ATOM 1052 C C . GLY A 1 131 ? -6.175 -26.277 7.291 1.00 31.23 131 GLY A C 1
ATOM 1053 O O . GLY A 1 131 ? -5.466 -26.110 6.277 1.00 31.23 131 GLY A O 1
#

Secondary structure (DSSP, 8-state):
------EEEEEEEEEETTEEEEEEEEE-TTSEEEEEEEEPPTTPPP-GGGEEEEEEEE--HHHHHHHHHHHHHHHTTSPBPPTTSSEEEEEE-SS-EEEEEE--TT---HHHHHHHHHHHHHHHHH-----